Protein AF-A0A2S6R3W1-F1 (afdb_monomer_lite)

Foldseek 3Di:
DVLVVVVVVLVVVLVVLLVVLVVLQVQLVVQLVQLVVQLCVLDDPVQPPDPVSVVSNVVSNVRSVVSSVVSNVRSNVVSVVSVVVSVVSVVVVVVVSVVVVVVVVVVVVVVVVVVVVD

pLDDT: mean 73.06, std 10.31, range [45.97, 89.88]

Secondary structure (DSSP, 8-state):
-HHHHHHHHHHHHHHHHHHHHHHHHHHHHHHHHHHHHHHHHT--TTGGG-HHHHHHHHHHHHHHHHHHHHHHHHHHHHHHHHHHHHHHHHHHHHHHHHHHHHHHHHHHHHHHHHHS--

Radius of gyration: 27.88 Å; chains: 1; bounding box: 69×15×79 Å

Structure (mmCIF, N/CA/C/O backbone):
data_AF-A0A2S6R3W1-F1
#
_entry.id   AF-A0A2S6R3W1-F1
#
loop_
_atom_site.group_PDB
_atom_site.id
_atom_site.type_symbol
_atom_site.label_atom_id
_atom_site.label_alt_id
_atom_site.label_comp_id
_atom_site.label_asym_id
_atom_site.label_entity_id
_atom_site.label_seq_id
_atom_site.pdbx_PDB_ins_code
_atom_site.Cartn_x
_atom_site.Cartn_y
_atom_site.Cartn_z
_atom_site.occupancy
_atom_site.B_iso_or_equiv
_atom_site.auth_seq_id
_atom_site.auth_comp_id
_atom_site.auth_asym_id
_atom_site.auth_atom_id
_atom_site.pdbx_PDB_model_num
ATOM 1 N N . MET A 1 1 ? -31.542 -7.250 22.031 1.00 52.56 1 MET A N 1
ATOM 2 C CA . MET A 1 1 ? -31.672 -7.463 20.573 1.00 52.56 1 MET A CA 1
ATOM 3 C C . MET A 1 1 ? -31.305 -6.228 19.740 1.00 52.56 1 MET A C 1
ATOM 5 O O . MET A 1 1 ? -30.433 -6.358 18.898 1.00 52.56 1 MET A O 1
ATOM 9 N N . LEU A 1 2 ? -31.830 -5.020 20.001 1.00 57.81 2 LEU A N 1
ATOM 10 C CA . LEU A 1 2 ? -31.457 -3.805 19.234 1.00 57.81 2 LEU A CA 1
ATOM 11 C C . LEU A 1 2 ? -29.960 -3.419 19.285 1.00 57.81 2 LEU A C 1
ATOM 13 O O . LEU A 1 2 ? -29.401 -3.008 18.273 1.00 57.81 2 LEU A O 1
ATOM 17 N N . ALA A 1 3 ? -29.297 -3.590 20.434 1.00 58.22 3 ALA A N 1
ATOM 18 C CA . ALA A 1 3 ? -27.867 -3.284 20.580 1.00 58.22 3 ALA A CA 1
ATOM 19 C C . ALA A 1 3 ? -26.964 -4.200 19.726 1.00 58.22 3 ALA A C 1
ATOM 21 O O . ALA A 1 3 ? -25.987 -3.735 19.147 1.00 58.22 3 ALA A O 1
ATOM 22 N N . GLU A 1 4 ? -27.334 -5.476 19.587 1.00 63.75 4 GLU A N 1
ATOM 23 C CA . GLU A 1 4 ? -26.651 -6.449 18.721 1.00 63.75 4 GLU A CA 1
ATOM 24 C C . GLU A 1 4 ? -26.830 -6.100 17.231 1.00 63.75 4 GLU A C 1
ATOM 26 O O . GLU A 1 4 ? -25.875 -6.139 16.457 1.00 63.75 4 GLU A O 1
ATOM 31 N N . ALA A 1 5 ? -28.023 -5.646 16.829 1.00 59.25 5 ALA A N 1
ATOM 32 C CA . ALA A 1 5 ? -28.279 -5.197 15.458 1.00 59.25 5 ALA A CA 1
ATOM 33 C C . ALA A 1 5 ? -27.489 -3.924 15.092 1.00 59.25 5 ALA A C 1
ATOM 35 O O . ALA A 1 5 ? -26.972 -3.809 13.978 1.00 59.25 5 ALA A O 1
ATOM 36 N N . LEU A 1 6 ? -27.347 -2.983 16.035 1.00 60.41 6 LEU A N 1
ATOM 37 C CA . LEU A 1 6 ? -26.542 -1.774 15.845 1.00 60.41 6 LEU A CA 1
ATOM 38 C C . LEU A 1 6 ? -25.047 -2.110 15.738 1.00 60.41 6 LEU A C 1
ATOM 40 O O . LEU A 1 6 ? -24.365 -1.604 14.848 1.00 60.41 6 LEU A O 1
ATOM 44 N N . LYS A 1 7 ? -24.563 -3.021 16.593 1.00 59.91 7 LYS A N 1
ATOM 45 C CA . LYS A 1 7 ? -23.193 -3.547 16.569 1.00 59.91 7 LYS A CA 1
ATOM 46 C C . LYS A 1 7 ? -22.881 -4.208 15.229 1.00 59.91 7 LYS A C 1
ATOM 48 O O . LYS A 1 7 ? -21.852 -3.896 14.644 1.00 59.91 7 LYS A O 1
ATOM 53 N N . SER A 1 8 ? -23.788 -5.037 14.710 1.00 53.34 8 SER A N 1
ATOM 54 C CA . SER A 1 8 ? -23.655 -5.683 13.397 1.00 53.34 8 SER A CA 1
ATOM 55 C C . SER A 1 8 ? -23.601 -4.667 12.248 1.00 53.34 8 SER A C 1
ATOM 57 O O . SER A 1 8 ? -22.703 -4.732 11.407 1.00 53.34 8 SER A O 1
ATOM 59 N N . LYS A 1 9 ? -24.479 -3.652 12.247 1.00 60.12 9 LYS A N 1
ATOM 60 C CA . LYS A 1 9 ? -24.447 -2.586 11.227 1.00 60.12 9 LYS A CA 1
ATOM 61 C C . LYS A 1 9 ? -23.175 -1.734 11.282 1.00 60.12 9 LYS A C 1
ATOM 63 O O . LYS A 1 9 ? -22.642 -1.380 10.230 1.00 60.12 9 LYS A O 1
ATOM 68 N N . LEU A 1 10 ? -22.675 -1.425 12.478 1.00 62.47 10 LEU A N 1
ATOM 69 C CA . LEU A 1 10 ? -21.423 -0.684 12.663 1.00 62.47 10 LEU A CA 1
ATOM 70 C C . LEU A 1 10 ? -20.207 -1.519 12.250 1.00 62.47 10 LEU A C 1
ATOM 72 O O . LEU A 1 10 ? -19.386 -1.039 11.471 1.00 62.47 10 LEU A O 1
ATOM 76 N N . PHE A 1 11 ? -20.130 -2.781 12.683 1.00 60.22 11 PHE A N 1
ATOM 77 C CA . PHE A 1 11 ? -19.060 -3.702 12.287 1.00 60.22 11 PHE A CA 1
ATOM 78 C C . PHE A 1 11 ? -19.037 -3.948 10.779 1.00 60.22 11 PHE A C 1
ATOM 80 O O . PHE A 1 11 ? -17.960 -4.023 10.195 1.00 60.22 11 PHE A O 1
ATOM 87 N N . SER A 1 12 ? -20.206 -4.029 10.138 1.00 60.34 12 SER A N 1
ATOM 88 C CA . SER A 1 12 ? -20.320 -4.224 8.692 1.00 60.34 12 SER A CA 1
ATOM 89 C C . SER A 1 12 ? -19.760 -3.034 7.904 1.00 60.34 12 SER A C 1
ATOM 91 O O . SER A 1 12 ? -18.959 -3.235 6.992 1.00 60.34 12 SER A O 1
ATOM 93 N N . ARG A 1 13 ? -20.079 -1.787 8.289 1.00 62.16 13 ARG A N 1
ATOM 94 C CA . ARG A 1 13 ? -19.508 -0.597 7.626 1.00 62.16 13 ARG A CA 1
ATOM 95 C C . ARG A 1 13 ? -18.015 -0.425 7.889 1.00 62.16 13 ARG A C 1
ATOM 97 O O . ARG A 1 13 ? -17.277 -0.027 6.993 1.00 62.16 13 ARG A O 1
ATOM 104 N N . ILE A 1 14 ? -17.573 -0.751 9.097 1.00 65.62 14 ILE A N 1
ATOM 105 C CA . ILE A 1 14 ? -16.163 -0.708 9.488 1.00 65.62 14 ILE A CA 1
ATOM 106 C C . ILE A 1 14 ? -15.363 -1.754 8.692 1.00 65.62 14 ILE A C 1
ATOM 108 O O . ILE A 1 14 ? -14.314 -1.430 8.139 1.00 65.62 14 ILE A O 1
ATOM 112 N N . ALA A 1 15 ? -15.886 -2.971 8.514 1.00 65.06 15 ALA A N 1
ATOM 113 C CA . ALA A 1 15 ? -15.220 -4.033 7.757 1.00 65.06 15 ALA A CA 1
ATOM 114 C C . ALA A 1 15 ? -14.934 -3.663 6.290 1.00 65.06 15 ALA A C 1
ATOM 116 O O . ALA A 1 15 ? -13.880 -4.029 5.772 1.00 65.06 15 ALA A O 1
ATOM 117 N N . VAL A 1 16 ? -15.814 -2.889 5.643 1.00 65.00 16 VAL A N 1
ATOM 118 C CA . VAL A 1 16 ? -15.608 -2.419 4.262 1.00 65.00 16 VAL A CA 1
ATOM 119 C C . VAL A 1 16 ? -14.341 -1.565 4.151 1.00 65.00 16 VAL A C 1
ATOM 121 O O . VAL A 1 16 ? -13.550 -1.763 3.234 1.00 65.00 16 VAL A O 1
ATOM 124 N N . VAL A 1 17 ? -14.078 -0.680 5.117 1.00 67.56 17 VAL A N 1
ATOM 125 C CA . VAL A 1 17 ? -12.877 0.179 5.121 1.00 67.56 17 VAL A CA 1
ATOM 126 C C . VAL A 1 17 ? -11.594 -0.648 5.250 1.00 67.56 17 VAL A C 1
ATOM 128 O O . VAL A 1 17 ? -10.607 -0.367 4.571 1.00 67.56 17 VAL A O 1
ATOM 131 N N . ARG A 1 18 ? -11.612 -1.714 6.062 1.00 70.19 18 ARG A N 1
ATOM 132 C CA . ARG A 1 18 ? -10.489 -2.662 6.151 1.00 70.19 18 ARG A CA 1
ATOM 133 C C . ARG A 1 18 ? -10.251 -3.378 4.820 1.00 70.19 18 ARG A C 1
ATOM 135 O O . ARG A 1 18 ? -9.101 -3.568 4.433 1.00 70.19 18 ARG A O 1
ATOM 142 N N . GLN A 1 19 ? -11.325 -3.740 4.120 1.00 69.19 19 GLN A N 1
ATOM 143 C CA . GLN A 1 19 ? -11.244 -4.366 2.801 1.00 69.19 19 GLN A CA 1
ATOM 144 C C . GLN A 1 19 ? -10.572 -3.433 1.784 1.00 69.19 19 GLN A C 1
ATOM 146 O O . GLN A 1 19 ? -9.692 -3.868 1.047 1.00 69.19 19 GLN A O 1
ATOM 151 N N . PHE A 1 20 ? -10.922 -2.142 1.795 1.00 75.38 20 PHE A N 1
ATOM 152 C CA . PHE A 1 20 ? -10.267 -1.134 0.959 1.00 75.38 20 PHE A CA 1
ATOM 153 C C . PHE A 1 20 ? -8.789 -0.944 1.325 1.00 75.38 20 PHE A C 1
ATOM 155 O O . PHE A 1 20 ? -7.955 -0.883 0.429 1.00 75.38 20 PHE A O 1
ATOM 162 N N . ALA A 1 21 ? -8.434 -0.915 2.614 1.00 75.38 21 ALA A N 1
ATOM 163 C CA . ALA A 1 21 ? -7.035 -0.784 3.039 1.00 75.38 21 ALA A CA 1
ATOM 164 C C . ALA A 1 21 ? -6.178 -1.963 2.548 1.00 75.38 21 ALA A C 1
ATOM 166 O O . ALA A 1 21 ? -5.082 -1.762 2.028 1.00 75.38 21 ALA A O 1
ATOM 167 N N . ALA A 1 22 ? -6.703 -3.187 2.652 1.00 74.00 22 ALA A N 1
ATOM 168 C CA . ALA A 1 22 ? -6.046 -4.376 2.119 1.00 74.00 22 ALA A CA 1
ATOM 169 C C . ALA A 1 22 ? -5.943 -4.336 0.584 1.00 74.00 22 ALA A C 1
ATOM 171 O O . ALA A 1 22 ? -4.891 -4.648 0.030 1.00 74.00 22 ALA A O 1
ATOM 172 N N . ALA A 1 23 ? -7.001 -3.896 -0.105 1.00 76.50 23 ALA A N 1
ATOM 173 C CA . ALA A 1 23 ? -7.002 -3.754 -1.560 1.00 76.50 23 ALA A CA 1
ATOM 174 C C . ALA A 1 23 ? -5.956 -2.740 -2.053 1.00 76.50 23 ALA A C 1
ATOM 176 O O . ALA A 1 23 ? -5.326 -2.981 -3.074 1.00 76.50 23 ALA A O 1
ATOM 177 N N . LEU A 1 24 ? -5.717 -1.651 -1.316 1.00 78.75 24 LEU A N 1
ATOM 178 C CA . LEU A 1 24 ? -4.684 -0.651 -1.623 1.00 78.75 24 LEU A CA 1
ATOM 179 C C . LEU A 1 24 ? -3.259 -1.221 -1.564 1.00 78.75 24 LEU A C 1
ATOM 181 O O . LEU A 1 24 ? -2.435 -0.900 -2.418 1.00 78.75 24 LEU A O 1
ATOM 185 N N . VAL A 1 25 ? -2.975 -2.098 -0.596 1.00 78.81 25 VAL A N 1
ATOM 186 C CA . VAL A 1 25 ? -1.678 -2.791 -0.509 1.00 78.81 25 VAL A CA 1
ATOM 187 C C . VAL A 1 25 ? -1.501 -3.752 -1.686 1.00 78.81 25 VAL A C 1
ATOM 189 O O . VAL A 1 25 ? -0.443 -3.779 -2.312 1.00 78.81 25 VAL A O 1
ATOM 192 N N . VAL A 1 26 ? -2.556 -4.493 -2.036 1.00 81.75 26 VAL A N 1
ATOM 193 C CA . VAL A 1 26 ? -2.561 -5.363 -3.222 1.00 81.75 26 VAL A CA 1
ATOM 194 C C . VAL A 1 26 ? -2.384 -4.543 -4.504 1.00 81.75 26 VAL A C 1
ATOM 196 O O . VAL A 1 26 ? -1.641 -4.954 -5.389 1.00 81.75 26 VAL A O 1
ATOM 199 N N . LEU A 1 27 ? -2.980 -3.351 -4.589 1.00 83.38 27 LEU A N 1
ATOM 200 C CA . LEU A 1 27 ? -2.803 -2.433 -5.717 1.00 83.38 27 LEU A CA 1
ATOM 201 C C . LEU A 1 27 ? -1.341 -1.976 -5.864 1.00 83.38 27 LEU A C 1
ATOM 203 O O . LEU A 1 27 ? -0.842 -1.872 -6.981 1.00 83.38 27 LEU A O 1
ATOM 207 N N . GLY A 1 28 ? -0.640 -1.753 -4.746 1.00 83.69 28 GLY A N 1
ATOM 208 C CA . GLY A 1 28 ? 0.797 -1.460 -4.737 1.00 83.69 28 GLY A CA 1
ATOM 209 C C . GLY A 1 28 ? 1.635 -2.603 -5.320 1.00 83.69 28 GLY A C 1
ATOM 210 O O . GLY A 1 28 ? 2.521 -2.356 -6.133 1.00 83.69 28 GLY A O 1
ATOM 211 N N . LEU A 1 29 ? 1.304 -3.858 -4.989 1.00 86.25 29 LEU A N 1
ATOM 212 C CA . LEU A 1 29 ? 1.927 -5.042 -5.601 1.00 86.25 29 LEU A CA 1
ATOM 213 C C . LEU A 1 29 ? 1.611 -5.171 -7.097 1.00 86.25 29 LEU A C 1
ATOM 215 O O . LEU A 1 29 ? 2.467 -5.577 -7.873 1.00 86.25 29 LEU A O 1
ATOM 219 N N . VAL A 1 30 ? 0.409 -4.802 -7.539 1.00 87.19 30 VAL A N 1
ATOM 220 C CA . VAL A 1 30 ? 0.097 -4.753 -8.979 1.00 87.19 30 VAL A CA 1
ATOM 221 C C . VAL A 1 30 ? 0.948 -3.685 -9.679 1.00 87.19 30 VAL A C 1
ATOM 223 O O . VAL A 1 30 ? 1.443 -3.910 -10.782 1.00 87.19 30 VAL A O 1
ATOM 226 N N . GLY A 1 31 ? 1.188 -2.549 -9.021 1.00 84.38 31 GLY A N 1
ATOM 227 C CA . GLY A 1 31 ? 2.055 -1.483 -9.521 1.00 84.38 31 GLY A CA 1
ATOM 228 C C . GLY A 1 31 ? 3.515 -1.905 -9.726 1.00 84.38 31 GLY A C 1
ATOM 229 O O . GLY A 1 31 ? 4.127 -1.498 -10.716 1.00 84.38 31 GLY A O 1
ATOM 230 N N . THR A 1 32 ? 4.063 -2.778 -8.869 1.00 88.62 32 THR A N 1
ATOM 231 C CA . THR A 1 32 ? 5.418 -3.325 -9.079 1.00 88.62 32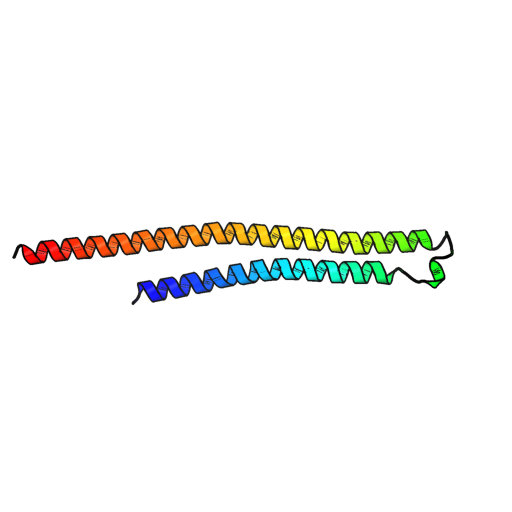 THR A CA 1
ATOM 232 C C . THR A 1 32 ? 5.482 -4.224 -10.303 1.00 88.62 32 THR A C 1
ATOM 234 O O . THR A 1 32 ? 6.421 -4.106 -11.088 1.00 88.62 32 THR A O 1
ATOM 237 N N . VAL A 1 33 ? 4.470 -5.070 -10.514 1.00 89.88 33 VAL A N 1
ATOM 238 C CA . VAL A 1 33 ? 4.383 -5.933 -11.700 1.00 89.88 33 VAL A CA 1
ATOM 239 C C . VAL A 1 33 ? 4.315 -5.086 -12.971 1.00 89.88 33 VAL A C 1
ATOM 241 O O . VAL A 1 33 ? 5.067 -5.339 -13.908 1.00 89.88 33 VAL A O 1
ATOM 244 N N . ILE A 1 34 ? 3.488 -4.036 -12.991 1.00 87.06 34 ILE A N 1
ATOM 245 C CA . ILE A 1 34 ? 3.384 -3.123 -14.142 1.00 87.06 34 ILE A CA 1
ATOM 246 C C . ILE A 1 34 ? 4.716 -2.405 -14.402 1.00 87.06 34 ILE A C 1
ATOM 248 O O . ILE A 1 34 ? 5.172 -2.353 -15.543 1.00 87.06 34 ILE A O 1
ATOM 252 N N . GLY A 1 35 ? 5.369 -1.881 -13.362 1.00 86.50 35 GLY A N 1
ATOM 253 C CA . GLY A 1 35 ? 6.661 -1.209 -13.510 1.00 86.50 35 GLY A CA 1
ATOM 254 C C . GLY A 1 35 ? 7.768 -2.145 -14.005 1.00 86.50 35 GLY A C 1
ATOM 255 O O . GLY A 1 35 ? 8.563 -1.753 -14.858 1.00 86.50 35 GLY A O 1
ATOM 256 N N . PHE A 1 36 ? 7.777 -3.406 -13.562 1.00 87.38 36 PHE A N 1
ATOM 257 C CA . PHE A 1 36 ? 8.690 -4.420 -14.093 1.00 87.38 36 PHE A CA 1
ATOM 258 C C . PHE A 1 36 ? 8.402 -4.775 -15.552 1.00 87.38 36 PHE A C 1
ATOM 260 O O . PHE A 1 36 ? 9.347 -4.905 -16.325 1.00 87.38 36 PHE A O 1
ATOM 267 N N . ILE A 1 37 ? 7.131 -4.877 -15.956 1.00 87.31 37 ILE A N 1
ATOM 268 C CA . ILE A 1 37 ? 6.762 -5.100 -17.363 1.00 87.31 37 ILE A CA 1
ATOM 269 C C . ILE A 1 37 ? 7.313 -3.968 -18.238 1.00 87.31 37 ILE A C 1
ATOM 271 O O . ILE A 1 37 ? 7.924 -4.238 -19.270 1.00 87.31 37 ILE A O 1
ATOM 275 N N . ILE A 1 38 ? 7.162 -2.711 -17.813 1.00 85.00 38 ILE A N 1
ATOM 276 C CA . ILE A 1 38 ? 7.689 -1.547 -18.543 1.00 85.00 38 ILE A CA 1
ATOM 277 C C . ILE A 1 38 ? 9.224 -1.576 -18.583 1.00 85.00 38 ILE A C 1
ATOM 279 O O . ILE A 1 38 ? 9.808 -1.373 -19.644 1.00 85.00 38 ILE A O 1
ATOM 283 N N . ALA A 1 39 ? 9.877 -1.877 -17.455 1.00 84.94 39 ALA A N 1
ATOM 284 C CA . ALA A 1 39 ? 11.336 -1.942 -17.372 1.00 84.94 39 ALA A CA 1
ATOM 285 C C . ALA A 1 39 ? 11.928 -3.020 -18.296 1.00 84.94 39 ALA A C 1
ATOM 287 O O . ALA A 1 39 ? 12.951 -2.785 -18.933 1.00 84.94 39 ALA A O 1
ATOM 288 N N . LEU A 1 40 ? 11.276 -4.183 -18.384 1.00 82.75 40 LEU A N 1
ATOM 289 C CA . LEU A 1 40 ? 11.703 -5.301 -19.228 1.00 82.75 40 LEU A CA 1
ATOM 290 C C . LEU A 1 40 ? 11.317 -5.121 -20.701 1.00 82.75 40 LEU A C 1
ATOM 292 O O . LEU A 1 40 ? 11.991 -5.665 -21.567 1.00 82.75 40 LEU A O 1
ATOM 296 N N . SER A 1 41 ? 10.287 -4.325 -21.006 1.00 81.19 41 SER A N 1
ATOM 297 C CA . SER A 1 41 ? 9.875 -4.051 -22.393 1.00 81.19 41 SER A CA 1
ATOM 298 C C . SER A 1 41 ? 10.935 -3.291 -23.198 1.00 81.19 41 SER A C 1
ATOM 300 O O . SER A 1 41 ? 10.926 -3.353 -24.422 1.00 81.19 41 SER A O 1
ATOM 302 N N . GLY A 1 42 ? 11.844 -2.574 -22.529 1.00 70.69 42 GLY A N 1
ATOM 303 C CA . GLY A 1 42 ? 12.953 -1.862 -23.171 1.00 70.69 42 GLY A CA 1
ATOM 304 C C . GLY A 1 42 ? 14.244 -2.666 -23.319 1.00 70.69 42 GLY A C 1
ATOM 305 O O . GLY A 1 42 ? 15.231 -2.104 -23.784 1.00 70.69 42 GLY A O 1
ATOM 306 N N . VAL A 1 43 ? 14.275 -3.931 -22.882 1.00 70.19 43 VAL A N 1
ATOM 307 C CA . VAL A 1 43 ? 15.479 -4.775 -22.899 1.00 70.19 43 VAL A CA 1
ATOM 308 C C . VAL A 1 43 ? 15.387 -5.771 -24.052 1.00 70.19 43 VAL A C 1
ATOM 310 O O . VAL A 1 43 ? 14.782 -6.834 -23.933 1.00 70.19 43 VAL A O 1
ATOM 313 N N . THR A 1 44 ? 16.014 -5.432 -25.173 1.00 68.50 44 THR A N 1
ATOM 314 C CA . THR A 1 44 ? 16.250 -6.322 -26.316 1.00 68.50 44 THR A CA 1
ATOM 315 C C . THR A 1 44 ? 17.657 -6.914 -26.209 1.00 68.50 44 THR A C 1
ATOM 317 O O . THR A 1 44 ? 18.644 -6.196 -26.048 1.00 68.50 44 THR A O 1
ATOM 320 N N . ALA A 1 45 ? 17.767 -8.246 -26.245 1.00 64.44 45 ALA A N 1
ATOM 321 C CA . ALA A 1 45 ? 19.042 -8.947 -26.066 1.00 64.44 45 ALA A CA 1
ATOM 322 C C . ALA A 1 45 ? 20.026 -8.693 -27.224 1.00 64.44 45 ALA A C 1
ATOM 324 O O . ALA A 1 45 ? 21.236 -8.742 -27.007 1.00 64.44 45 ALA A O 1
ATOM 325 N N . GLU A 1 46 ? 19.522 -8.383 -28.424 1.00 64.81 46 GLU A N 1
ATOM 326 C CA . GLU A 1 46 ? 20.350 -8.028 -29.583 1.00 64.81 46 GLU A CA 1
ATOM 327 C C . GLU A 1 46 ? 21.027 -6.651 -29.449 1.00 64.81 46 GLU A C 1
ATOM 329 O O . GLU A 1 46 ? 22.133 -6.465 -29.951 1.00 64.81 46 GLU A O 1
ATOM 334 N N . ASP A 1 47 ? 20.426 -5.716 -28.706 1.00 61.53 47 ASP A N 1
ATOM 335 C CA . ASP A 1 47 ? 20.922 -4.3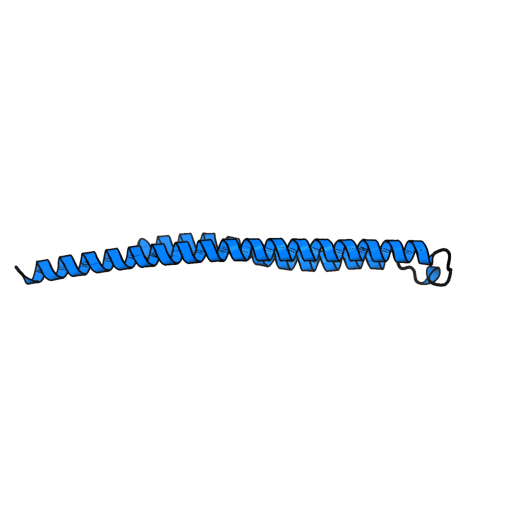42 -28.539 1.00 61.53 47 ASP A CA 1
ATOM 336 C C . ASP A 1 47 ? 21.838 -4.168 -27.313 1.00 61.53 47 ASP A C 1
ATOM 338 O O . ASP A 1 47 ? 22.403 -3.096 -27.094 1.00 61.53 47 ASP A O 1
ATOM 342 N N . ALA A 1 48 ? 22.006 -5.208 -26.492 1.00 60.34 48 ALA A N 1
ATOM 343 C CA . ALA A 1 48 ? 22.826 -5.160 -25.278 1.00 60.34 48 ALA A CA 1
ATOM 344 C C . ALA A 1 48 ? 24.344 -5.117 -25.559 1.00 60.34 48 ALA A C 1
ATOM 346 O O . ALA A 1 48 ? 25.132 -4.841 -24.653 1.00 60.34 48 ALA A O 1
ATOM 347 N N . GLY A 1 49 ? 24.759 -5.406 -26.798 1.00 64.50 49 GLY A N 1
ATOM 348 C CA . GLY A 1 49 ? 26.163 -5.431 -27.219 1.00 64.50 49 GLY A CA 1
ATOM 349 C C . GLY A 1 49 ? 26.720 -4.093 -27.718 1.00 64.50 49 GLY A C 1
ATOM 350 O O . GLY A 1 49 ? 27.938 -3.955 -27.817 1.00 64.50 49 GLY A O 1
ATOM 351 N N . ASP A 1 50 ? 25.865 -3.109 -28.017 1.00 65.69 50 ASP A N 1
ATOM 352 C CA . ASP A 1 50 ? 26.271 -1.825 -28.596 1.00 65.69 50 ASP A CA 1
ATOM 353 C C . ASP A 1 50 ? 26.118 -0.682 -27.573 1.00 65.69 50 ASP A C 1
ATOM 355 O O . ASP A 1 50 ? 25.069 -0.455 -26.972 1.00 65.69 50 ASP A O 1
ATOM 359 N N . VAL A 1 51 ? 27.199 0.067 -27.341 1.00 67.19 51 VAL A N 1
ATOM 360 C CA . VAL A 1 51 ? 27.253 1.153 -26.344 1.00 67.19 51 VAL A CA 1
ATOM 361 C C . VAL A 1 51 ? 26.253 2.275 -26.673 1.00 67.19 51 VAL A C 1
ATOM 363 O O . VAL A 1 51 ? 25.818 3.006 -25.777 1.00 67.19 51 VAL A O 1
ATOM 366 N N . SER A 1 52 ? 25.857 2.407 -27.943 1.00 70.75 52 SER A N 1
ATOM 367 C CA . SER A 1 52 ? 24.880 3.399 -28.400 1.00 70.75 52 SER A CA 1
ATOM 368 C C . SER A 1 52 ? 23.439 3.081 -27.971 1.00 70.75 52 SER A C 1
ATOM 370 O O . SER A 1 52 ? 22.680 4.001 -27.649 1.00 70.75 52 SER A O 1
ATOM 372 N N . THR A 1 53 ? 23.082 1.801 -27.860 1.00 69.12 53 THR A N 1
ATOM 373 C CA . THR A 1 53 ? 21.747 1.306 -27.476 1.00 69.12 53 THR A CA 1
ATOM 374 C C . THR A 1 53 ? 21.612 1.010 -25.979 1.00 69.12 53 THR A C 1
ATOM 376 O O . THR A 1 53 ? 20.503 1.013 -25.440 1.00 69.12 53 THR A O 1
ATOM 379 N N . VAL A 1 54 ? 22.724 0.887 -25.247 1.00 74.56 54 VAL A N 1
ATOM 380 C CA . VAL A 1 54 ? 22.713 0.729 -23.778 1.00 74.56 54 VAL A CA 1
ATOM 381 C C . VAL A 1 54 ? 22.085 1.936 -23.061 1.00 74.56 54 VAL A C 1
ATOM 383 O O . VAL A 1 54 ? 21.349 1.768 -22.088 1.00 74.56 54 VAL A O 1
ATOM 386 N N . ARG A 1 55 ? 22.323 3.171 -23.528 1.00 74.19 55 ARG A N 1
ATOM 387 C CA . ARG A 1 55 ? 21.7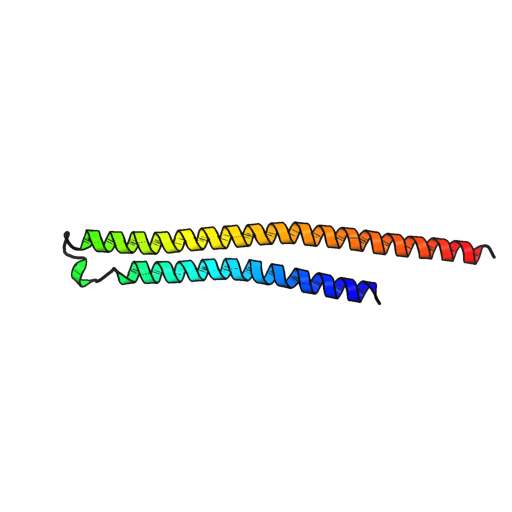33 4.383 -22.916 1.00 74.19 55 ARG A CA 1
ATOM 388 C C . ARG A 1 55 ? 20.194 4.384 -22.918 1.00 74.19 55 ARG A C 1
ATOM 390 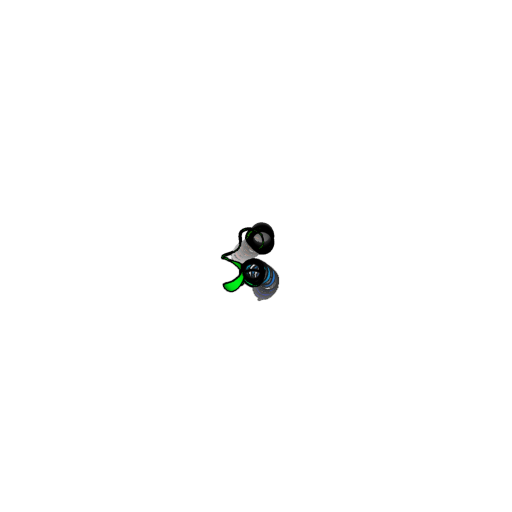O O . ARG A 1 55 ? 19.620 4.580 -21.842 1.00 74.19 55 ARG A O 1
ATOM 397 N N . PRO A 1 56 ? 19.507 4.188 -24.059 1.00 77.81 56 PRO A N 1
ATOM 398 C CA . PRO A 1 56 ? 18.044 4.122 -24.080 1.00 77.81 56 PRO A CA 1
ATOM 399 C C . PRO A 1 56 ? 17.482 2.907 -23.322 1.00 77.81 56 PRO A C 1
ATOM 401 O O . PRO A 1 56 ? 16.434 3.025 -22.680 1.00 77.81 56 PRO A O 1
ATOM 404 N N . MET A 1 57 ? 18.204 1.782 -23.292 1.00 78.44 57 MET A N 1
ATOM 405 C CA . MET A 1 57 ? 17.831 0.604 -22.499 1.00 78.44 57 MET A CA 1
ATOM 406 C C . MET A 1 57 ? 17.817 0.913 -20.991 1.00 78.44 57 MET A C 1
ATOM 408 O O . MET A 1 57 ? 16.821 0.675 -20.306 1.00 78.44 57 MET A O 1
ATOM 412 N N . ILE A 1 58 ? 18.883 1.540 -20.475 1.00 81.94 58 ILE A N 1
ATOM 413 C CA . ILE A 1 58 ? 18.963 1.966 -19.068 1.00 81.94 58 ILE A CA 1
ATOM 414 C C . ILE A 1 58 ? 17.876 2.998 -18.745 1.00 81.94 58 ILE A C 1
ATOM 416 O O . ILE A 1 58 ? 17.264 2.930 -17.681 1.00 81.94 58 ILE A O 1
ATOM 420 N N . SER A 1 59 ? 17.599 3.939 -19.651 1.00 82.06 59 SER A N 1
ATOM 421 C CA . SER A 1 59 ? 16.541 4.936 -19.449 1.00 82.06 59 SER A CA 1
ATOM 422 C C . SER A 1 59 ? 15.163 4.287 -19.271 1.00 82.06 59 SER A C 1
ATOM 424 O O . SER A 1 59 ? 14.428 4.652 -18.351 1.00 82.06 59 SER A O 1
ATOM 426 N N . THR A 1 60 ? 14.844 3.277 -20.084 1.00 81.81 60 THR A N 1
ATOM 427 C CA . THR A 1 60 ? 13.574 2.539 -19.991 1.00 81.81 60 THR A CA 1
ATOM 428 C C . THR A 1 60 ? 13.492 1.714 -18.707 1.00 81.81 60 THR A C 1
ATOM 430 O O . THR A 1 60 ? 12.458 1.701 -18.037 1.00 81.81 60 THR A O 1
ATOM 433 N N . LEU A 1 61 ? 14.607 1.106 -18.295 1.00 86.69 61 LEU A N 1
ATOM 434 C CA . LEU A 1 61 ? 14.702 0.358 -17.044 1.00 86.69 61 LEU A CA 1
ATOM 435 C C . LEU A 1 61 ? 14.495 1.264 -15.821 1.00 86.69 61 LEU A C 1
ATOM 437 O O . LEU A 1 61 ? 13.706 0.935 -14.933 1.00 86.69 61 LEU A O 1
ATOM 441 N N . ILE A 1 62 ? 15.148 2.430 -15.791 1.00 87.12 62 ILE A N 1
ATOM 442 C CA . ILE A 1 62 ? 14.974 3.430 -14.726 1.00 87.12 62 ILE A CA 1
ATOM 443 C C . ILE A 1 62 ? 13.531 3.946 -14.711 1.00 87.12 62 ILE A C 1
ATOM 445 O O . ILE A 1 62 ? 12.948 4.097 -13.637 1.00 87.12 62 ILE A O 1
ATOM 449 N N . SER A 1 63 ? 12.931 4.172 -15.883 1.00 86.75 63 SER A N 1
ATOM 450 C CA . SER A 1 63 ? 11.534 4.596 -15.994 1.00 86.75 63 SER A CA 1
ATOM 451 C C . SER A 1 63 ? 10.581 3.559 -15.389 1.00 86.75 63 SER A C 1
ATOM 453 O O . SER A 1 63 ? 9.835 3.889 -14.465 1.00 86.75 63 SER A O 1
ATOM 455 N N . GLY A 1 64 ? 10.664 2.290 -15.802 1.00 85.81 64 GLY A N 1
ATOM 456 C CA . GLY A 1 64 ? 9.814 1.224 -15.259 1.00 85.81 64 GLY A CA 1
ATOM 457 C C . GLY A 1 64 ? 10.018 0.996 -13.756 1.00 85.81 64 GLY A C 1
ATOM 458 O O . GLY A 1 64 ? 9.052 0.845 -13.003 1.00 85.81 64 GLY A O 1
ATOM 459 N N . MET A 1 65 ? 11.263 1.088 -13.282 1.00 88.69 65 MET A N 1
ATOM 460 C CA . MET A 1 65 ? 11.577 1.008 -11.854 1.00 88.69 65 MET A CA 1
ATOM 461 C C . MET A 1 65 ? 10.994 2.185 -11.062 1.00 88.69 65 MET A C 1
ATOM 463 O O . MET A 1 65 ? 10.444 1.985 -9.980 1.00 88.69 65 MET A O 1
ATOM 467 N N . SER A 1 66 ? 11.055 3.407 -11.598 1.00 89.25 66 SER A N 1
ATOM 468 C CA . SER A 1 66 ? 10.485 4.585 -10.936 1.00 89.25 66 SER A CA 1
ATOM 469 C C . SER A 1 66 ? 8.967 4.467 -10.763 1.00 89.25 66 SER A C 1
ATOM 471 O O . SER A 1 66 ? 8.446 4.788 -9.694 1.00 89.25 66 SER A O 1
ATOM 473 N N . VAL A 1 67 ? 8.269 3.910 -11.760 1.00 88.69 67 VAL A N 1
ATOM 474 C CA . VAL A 1 67 ? 6.828 3.628 -11.696 1.00 88.69 67 VAL A CA 1
ATOM 475 C C . VAL A 1 67 ? 6.525 2.565 -10.637 1.00 88.69 67 VAL A C 1
ATOM 477 O O . VAL A 1 67 ? 5.605 2.747 -9.836 1.00 88.69 67 VAL A O 1
ATOM 480 N N . ALA A 1 68 ? 7.320 1.492 -10.563 1.00 89.19 68 ALA A N 1
ATOM 481 C CA . ALA A 1 68 ? 7.173 0.466 -9.528 1.00 89.19 68 ALA A CA 1
ATOM 482 C C . ALA A 1 68 ? 7.341 1.049 -8.114 1.00 89.19 68 ALA A C 1
ATOM 484 O O . ALA A 1 68 ? 6.534 0.776 -7.223 1.00 89.19 68 ALA A O 1
ATOM 485 N N . LEU A 1 69 ? 8.353 1.892 -7.901 1.00 89.06 69 LEU A N 1
ATOM 486 C CA . LEU A 1 69 ? 8.622 2.493 -6.593 1.00 89.06 69 LEU A CA 1
ATOM 487 C C . LEU A 1 69 ? 7.548 3.511 -6.190 1.00 89.06 69 LEU A C 1
ATOM 489 O O . LEU A 1 69 ? 7.074 3.467 -5.055 1.00 89.06 69 LEU A O 1
ATOM 493 N N . TYR A 1 70 ? 7.110 4.381 -7.107 1.00 86.75 70 TYR A N 1
ATOM 494 C CA . TYR A 1 70 ? 6.048 5.355 -6.823 1.00 86.75 70 TYR A CA 1
ATOM 495 C C . TYR A 1 70 ? 4.725 4.671 -6.479 1.00 86.75 70 TYR A C 1
ATOM 497 O O . TYR A 1 70 ? 4.079 5.024 -5.493 1.00 86.75 70 TYR A O 1
ATOM 505 N N . THR A 1 71 ? 4.330 3.669 -7.263 1.00 85.62 71 THR A N 1
ATOM 506 C CA . THR A 1 71 ? 3.068 2.944 -7.049 1.00 85.62 71 THR A CA 1
ATOM 507 C C . THR A 1 71 ? 3.097 2.130 -5.750 1.00 85.62 71 THR A C 1
ATOM 509 O O . THR A 1 71 ? 2.098 2.102 -5.030 1.00 85.62 71 THR A O 1
ATOM 512 N N . THR A 1 72 ? 4.257 1.572 -5.380 1.00 87.56 72 THR A N 1
ATOM 513 C CA . THR A 1 72 ? 4.471 0.903 -4.083 1.00 87.56 72 THR A CA 1
ATOM 514 C C . THR A 1 72 ? 4.360 1.879 -2.917 1.00 87.56 72 THR A C 1
ATOM 516 O O . THR A 1 72 ? 3.654 1.604 -1.948 1.00 87.56 72 THR A O 1
ATOM 519 N N . LEU A 1 73 ? 5.028 3.035 -3.008 1.00 86.75 73 LEU A N 1
ATOM 520 C CA . LEU A 1 73 ? 5.020 4.050 -1.957 1.00 86.75 73 LEU A CA 1
ATOM 521 C C . LEU A 1 73 ? 3.605 4.592 -1.733 1.00 86.75 73 LEU A C 1
ATOM 523 O O . LEU A 1 73 ? 3.148 4.662 -0.595 1.00 86.75 73 LEU A O 1
ATOM 527 N N . VAL A 1 74 ? 2.897 4.933 -2.812 1.00 85.50 74 VAL A N 1
ATOM 528 C CA . VAL A 1 74 ? 1.520 5.439 -2.752 1.00 85.50 74 VAL A CA 1
ATOM 529 C C . VAL A 1 74 ? 0.573 4.367 -2.207 1.00 85.50 74 VAL A C 1
ATOM 531 O O . VAL A 1 74 ? -0.218 4.666 -1.315 1.00 85.50 74 VAL A O 1
ATOM 534 N N . GLY A 1 75 ? 0.681 3.113 -2.663 1.00 82.69 75 GLY A N 1
ATOM 535 C CA . GLY A 1 75 ? -0.130 2.000 -2.154 1.00 82.69 75 GLY A CA 1
ATOM 536 C C . GLY A 1 75 ? 0.087 1.736 -0.659 1.00 82.69 75 GLY A C 1
ATOM 537 O O . GLY A 1 75 ? -0.879 1.580 0.092 1.00 82.69 75 GLY A O 1
ATOM 538 N N . ALA A 1 76 ? 1.342 1.766 -0.201 1.00 81.69 76 ALA A N 1
ATOM 539 C CA . ALA A 1 76 ? 1.693 1.601 1.207 1.00 81.69 76 ALA A CA 1
ATOM 540 C C . ALA A 1 76 ? 1.256 2.798 2.068 1.00 81.69 76 ALA A C 1
ATOM 542 O O . ALA A 1 76 ? 0.683 2.597 3.138 1.00 81.69 76 ALA A O 1
ATOM 543 N N . LEU A 1 77 ? 1.471 4.035 1.604 1.00 85.50 77 LEU A N 1
ATOM 544 C CA . LEU A 1 77 ? 1.062 5.252 2.313 1.00 85.50 77 LEU A CA 1
ATOM 545 C C . LEU A 1 77 ? -0.454 5.324 2.473 1.00 85.50 77 LEU A C 1
ATOM 547 O O . LEU A 1 77 ? -0.935 5.531 3.586 1.00 85.50 77 LEU A O 1
ATOM 551 N N . LEU A 1 78 ? -1.214 5.119 1.394 1.00 78.56 78 LEU A N 1
ATOM 552 C CA . LEU A 1 78 ? -2.673 5.122 1.467 1.00 78.56 78 LEU A CA 1
ATOM 553 C C . LEU A 1 78 ? -3.190 3.947 2.311 1.00 78.56 78 LEU A C 1
ATOM 555 O O . LEU A 1 78 ? -4.102 4.137 3.115 1.00 78.56 78 LEU A O 1
ATOM 559 N N . GLY A 1 79 ? -2.604 2.752 2.178 1.00 80.19 79 GLY A N 1
ATOM 560 C CA . GLY A 1 79 ? -2.969 1.587 2.991 1.00 80.19 79 GLY A CA 1
ATOM 561 C C . GLY A 1 79 ? -2.731 1.821 4.487 1.00 80.19 79 GLY A C 1
ATOM 562 O O . GLY A 1 79 ? -3.606 1.537 5.314 1.00 80.19 79 GLY A O 1
ATOM 563 N N . LEU A 1 80 ? -1.587 2.410 4.847 1.00 78.38 80 LEU A N 1
ATOM 564 C CA . LEU A 1 80 ? -1.246 2.772 6.223 1.00 78.38 80 LEU A CA 1
ATOM 565 C C . LEU A 1 80 ? -2.166 3.875 6.757 1.00 78.38 80 LEU A C 1
ATOM 567 O O . LEU A 1 80 ? -2.719 3.737 7.849 1.00 78.38 80 LEU A O 1
ATOM 571 N N . TRP A 1 81 ? -2.381 4.936 5.977 1.00 77.50 81 TRP A N 1
ATOM 572 C CA . TRP A 1 81 ? -3.263 6.044 6.338 1.00 77.50 81 TRP A CA 1
ATOM 573 C C . TRP A 1 81 ? -4.686 5.560 6.626 1.00 77.50 81 TRP A C 1
ATOM 575 O O . TRP A 1 81 ? -5.282 5.912 7.649 1.00 77.50 81 TRP A O 1
ATOM 585 N N . LEU A 1 82 ? -5.221 4.697 5.760 1.00 74.00 82 LEU A N 1
ATOM 586 C CA . LEU A 1 82 ? -6.566 4.152 5.913 1.00 74.00 82 LEU A CA 1
ATOM 587 C C . LEU A 1 82 ? -6.654 3.190 7.106 1.00 74.00 82 LEU A C 1
ATOM 589 O O . LEU A 1 82 ? -7.648 3.196 7.831 1.00 74.00 82 LEU A O 1
ATOM 593 N N . THR A 1 83 ? -5.588 2.432 7.375 1.00 73.69 83 THR A N 1
ATOM 594 C CA . THR A 1 83 ? -5.480 1.576 8.566 1.00 73.69 83 THR A CA 1
ATOM 595 C C . THR A 1 83 ? -5.484 2.394 9.859 1.00 73.69 83 THR A C 1
ATOM 597 O O . THR A 1 83 ? -6.158 2.024 10.819 1.00 73.69 83 THR A O 1
ATOM 600 N N . ILE A 1 84 ? -4.777 3.526 9.904 1.00 73.19 84 ILE A N 1
ATOM 601 C CA . ILE A 1 84 ? -4.748 4.409 11.080 1.00 73.19 84 ILE A CA 1
ATOM 602 C C . ILE A 1 84 ? -6.128 5.033 11.323 1.00 73.19 84 ILE A C 1
ATOM 604 O O . ILE A 1 84 ? -6.644 4.955 12.439 1.00 73.19 84 ILE A O 1
ATOM 608 N N . ASN A 1 85 ? -6.761 5.579 10.279 1.00 73.19 85 ASN A N 1
ATOM 609 C CA . ASN A 1 85 ? -8.122 6.124 10.366 1.00 73.19 85 ASN A CA 1
ATOM 610 C C . ASN A 1 85 ? -9.127 5.061 10.831 1.00 73.19 85 ASN A C 1
ATOM 612 O O . ASN A 1 85 ? -9.977 5.323 11.683 1.00 73.19 85 ASN A O 1
ATOM 616 N N . TYR A 1 86 ? -8.981 3.833 10.332 1.00 68.56 86 TYR A N 1
ATOM 617 C CA . TYR A 1 86 ? -9.777 2.694 10.771 1.00 68.56 86 TYR A CA 1
ATOM 618 C C . TYR A 1 86 ? -9.576 2.388 12.255 1.00 68.56 86 TYR A C 1
ATOM 620 O O . TYR A 1 86 ? -10.559 2.175 12.966 1.00 68.56 86 TYR A O 1
ATOM 628 N N . ARG A 1 87 ? -8.325 2.369 12.741 1.00 66.69 87 ARG A N 1
ATOM 629 C CA . ARG A 1 87 ? -8.051 2.117 14.161 1.00 66.69 87 ARG A CA 1
ATOM 630 C C . ARG A 1 87 ? -8.774 3.146 15.015 1.00 66.69 87 ARG A C 1
ATOM 632 O O . ARG A 1 87 ? -9.533 2.731 15.876 1.00 66.69 87 ARG A O 1
ATOM 639 N N . ILE A 1 88 ? -8.640 4.438 14.712 1.00 71.88 88 ILE A N 1
ATOM 640 C CA . ILE A 1 88 ? -9.310 5.527 15.445 1.00 71.88 88 ILE A CA 1
ATOM 641 C C . ILE A 1 88 ? -10.834 5.327 15.486 1.00 71.88 88 ILE A C 1
ATOM 643 O O . ILE A 1 88 ? -11.443 5.405 16.555 1.00 71.88 88 ILE A O 1
ATOM 647 N N . LEU A 1 89 ? -11.452 5.004 14.345 1.00 67.69 89 LEU A N 1
ATOM 648 C CA . LEU A 1 89 ? -12.903 4.819 14.251 1.00 67.69 89 LEU A CA 1
ATOM 649 C C . LEU A 1 89 ? -13.394 3.556 14.982 1.00 67.69 89 LEU A C 1
ATOM 651 O O . LEU A 1 89 ? -14.453 3.562 15.619 1.00 67.69 89 LEU A O 1
ATOM 655 N N . SER A 1 90 ? -12.611 2.476 14.929 1.00 67.19 90 SER A N 1
ATOM 656 C CA . SER A 1 90 ? -12.897 1.225 15.632 1.00 67.19 90 SER A CA 1
ATOM 657 C C . SER A 1 90 ? -12.815 1.400 17.148 1.00 67.19 90 SER A C 1
ATOM 659 O O . SER A 1 90 ? -13.696 0.905 17.853 1.00 67.19 90 SER A O 1
ATOM 661 N N . THR A 1 91 ? -11.801 2.103 17.668 1.00 66.88 91 THR A N 1
ATOM 662 C CA . THR A 1 91 ? -11.695 2.359 19.113 1.00 66.88 91 THR A CA 1
ATOM 663 C C . THR A 1 91 ? -12.824 3.263 19.589 1.00 66.88 91 THR A C 1
ATOM 665 O O . THR A 1 91 ? -13.459 2.948 20.589 1.00 66.88 91 THR A O 1
ATOM 668 N N . GLY A 1 92 ? -13.145 4.330 18.845 1.00 65.75 92 GLY A N 1
ATOM 669 C CA . GLY A 1 92 ? -14.251 5.228 19.195 1.00 65.75 92 GLY A CA 1
ATOM 670 C C . GLY A 1 92 ? -15.597 4.502 19.289 1.00 65.75 92 GLY A C 1
ATOM 671 O O . GLY A 1 92 ? -16.354 4.703 20.238 1.00 65.75 92 GLY A O 1
ATOM 672 N N . THR A 1 93 ? -15.862 3.582 18.358 1.00 64.88 93 THR A N 1
ATOM 673 C CA . THR A 1 93 ? -17.087 2.766 18.360 1.00 64.88 93 THR A CA 1
ATOM 674 C C . THR A 1 93 ? -17.119 1.770 19.526 1.00 64.88 93 THR A C 1
ATOM 676 O O . THR A 1 93 ? -18.169 1.568 20.137 1.00 64.88 93 THR A O 1
ATOM 679 N N . ALA A 1 94 ? -15.978 1.161 19.868 1.00 66.00 94 ALA A N 1
ATOM 680 C CA . ALA A 1 94 ? -15.873 0.239 20.998 1.00 66.00 94 ALA A CA 1
ATOM 681 C C . ALA A 1 94 ? -16.120 0.944 22.343 1.00 66.00 94 ALA A C 1
ATOM 683 O O . ALA A 1 94 ? -16.852 0.419 23.185 1.00 66.00 94 ALA A O 1
ATOM 684 N N . THR A 1 95 ? -15.586 2.156 22.515 1.00 69.19 95 THR A N 1
ATOM 685 C CA . THR A 1 95 ? -15.799 2.970 23.719 1.00 69.19 95 THR A CA 1
ATOM 686 C C . THR A 1 95 ? -17.272 3.341 23.886 1.00 69.19 95 THR A C 1
ATOM 688 O O . THR A 1 95 ? -17.849 3.102 24.946 1.00 69.19 95 THR A O 1
ATOM 691 N N . LEU A 1 96 ? -17.925 3.812 22.819 1.00 67.75 96 LEU A N 1
ATOM 692 C CA . LEU A 1 96 ? -19.353 4.162 22.833 1.00 67.75 96 LEU A CA 1
ATOM 693 C C . LEU A 1 96 ? -20.246 2.956 23.160 1.00 67.75 96 LEU A C 1
ATOM 695 O O . LEU A 1 96 ? -21.199 3.066 23.932 1.00 67.75 96 LEU A O 1
ATOM 699 N N . TYR A 1 97 ? -19.910 1.782 22.619 1.00 67.06 97 TYR A N 1
ATOM 700 C CA . TYR A 1 97 ? -20.618 0.543 22.932 1.00 67.06 97 TYR A CA 1
ATOM 701 C C . TYR A 1 97 ? -20.461 0.147 24.407 1.00 67.06 97 TYR A C 1
ATOM 703 O O . TYR A 1 97 ? -21.442 -0.231 25.052 1.00 67.06 97 TYR A O 1
ATOM 711 N N . SER A 1 98 ? -19.251 0.272 24.961 1.00 66.88 98 SER A N 1
ATOM 712 C CA . SER A 1 98 ? -18.986 -0.048 26.368 1.00 66.88 98 SER A CA 1
ATOM 713 C C . SER A 1 98 ? -19.725 0.883 27.337 1.00 66.88 98 SER A C 1
ATOM 715 O O . SER A 1 98 ? -20.277 0.414 28.335 1.00 66.88 98 SER A O 1
ATOM 717 N N . GLU A 1 99 ? -19.846 2.174 27.011 1.00 75.00 99 GLU A N 1
ATOM 718 C CA . GLU A 1 99 ? -20.643 3.114 27.804 1.00 75.00 99 GLU A CA 1
ATOM 719 C C . GLU A 1 99 ? -22.136 2.794 27.739 1.00 75.00 99 GLU A C 1
ATOM 721 O O . GLU A 1 99 ? -22.811 2.796 28.769 1.00 75.00 99 GLU A O 1
ATOM 726 N N . MET A 1 100 ? -22.667 2.482 26.553 1.00 68.44 100 MET A N 1
ATOM 727 C CA . MET A 1 100 ? -24.080 2.127 26.405 1.00 68.44 100 MET A CA 1
ATOM 728 C C . MET A 1 100 ? -24.441 0.862 27.191 1.00 68.44 100 MET A C 1
ATOM 730 O O . MET A 1 100 ? -25.482 0.824 27.849 1.00 68.44 100 MET A O 1
ATOM 734 N N . LEU A 1 101 ? -23.580 -0.158 27.164 1.00 72.00 101 LEU A N 1
ATOM 735 C CA . LEU A 1 101 ? -23.757 -1.378 27.956 1.00 72.00 101 LEU A CA 1
ATOM 736 C C . LEU A 1 101 ? -23.718 -1.093 29.455 1.00 72.00 101 LEU A C 1
ATOM 738 O O . LEU A 1 101 ? -24.604 -1.537 30.183 1.00 72.00 101 LEU A O 1
ATOM 742 N N . THR A 1 102 ? -22.736 -0.311 29.899 1.00 76.44 102 THR A N 1
ATOM 743 C CA . THR A 1 102 ? -22.566 0.032 31.316 1.00 76.44 102 THR A CA 1
ATOM 744 C C . THR A 1 102 ? -23.757 0.835 31.837 1.00 76.44 102 THR A C 1
ATOM 746 O O . THR A 1 102 ? -24.292 0.530 32.902 1.00 76.44 102 THR A O 1
ATOM 749 N N . ARG A 1 103 ? -24.252 1.810 31.062 1.00 70.19 103 ARG A N 1
ATOM 750 C CA . ARG A 1 103 ? -25.453 2.589 31.411 1.00 70.19 103 ARG A CA 1
ATOM 751 C C . ARG A 1 103 ? -26.696 1.712 31.520 1.00 70.19 103 ARG A C 1
ATOM 753 O O . ARG A 1 103 ? -27.489 1.891 32.440 1.00 70.19 103 ARG A O 1
ATOM 760 N N . LYS A 1 104 ? -26.849 0.746 30.611 1.00 72.12 104 LYS A N 1
ATOM 761 C CA . LYS A 1 104 ? -27.990 -0.173 30.620 1.00 72.12 104 LYS A CA 1
ATOM 762 C C . LYS A 1 104 ? -27.930 -1.172 31.779 1.00 72.12 104 LYS A C 1
ATOM 764 O O . LYS A 1 104 ? -28.963 -1.507 32.341 1.00 72.12 104 LYS A O 1
ATOM 769 N N . TRP A 1 105 ? -26.737 -1.625 32.160 1.00 74.19 105 TRP A N 1
ATOM 770 C CA . TRP A 1 105 ? -26.553 -2.496 33.323 1.00 74.19 105 TRP A CA 1
ATOM 771 C C . TRP A 1 105 ? -26.862 -1.747 34.623 1.00 74.19 105 TRP A C 1
ATOM 773 O O . TRP A 1 105 ? -27.619 -2.238 35.456 1.00 74.19 105 TRP A O 1
ATOM 783 N N . LYS A 1 106 ? -26.383 -0.500 34.731 1.00 70.88 106 LYS A N 1
ATOM 784 C CA . LYS A 1 106 ? -26.644 0.368 35.883 1.00 70.88 106 LYS A CA 1
ATOM 785 C C . LYS A 1 106 ? -28.136 0.651 36.081 1.00 70.88 106 LYS A C 1
ATOM 787 O O . LYS A 1 106 ? -28.605 0.648 37.214 1.00 70.88 106 LYS A O 1
ATOM 792 N N . SER A 1 107 ? -28.898 0.852 35.001 1.00 68.81 107 SER A N 1
ATOM 793 C CA . SER A 1 107 ? -30.344 1.078 35.126 1.00 68.81 107 SER A CA 1
ATOM 794 C C . SER A 1 107 ? -31.093 -0.162 35.616 1.00 68.81 107 SER A C 1
ATOM 796 O O . SER A 1 107 ? -32.070 -0.009 36.341 1.00 68.81 107 SER A O 1
ATOM 798 N N . LEU A 1 108 ? -30.641 -1.368 35.244 1.00 69.94 108 LEU A N 1
ATOM 799 C CA . LEU A 1 108 ? -31.243 -2.642 35.658 1.00 69.94 108 LEU A CA 1
ATOM 800 C C . LEU A 1 108 ? -30.965 -2.961 37.130 1.00 69.94 108 LEU A C 1
ATOM 802 O O . LEU A 1 108 ? -31.854 -3.443 37.824 1.00 69.94 108 LEU A O 1
ATOM 806 N N . THR A 1 109 ?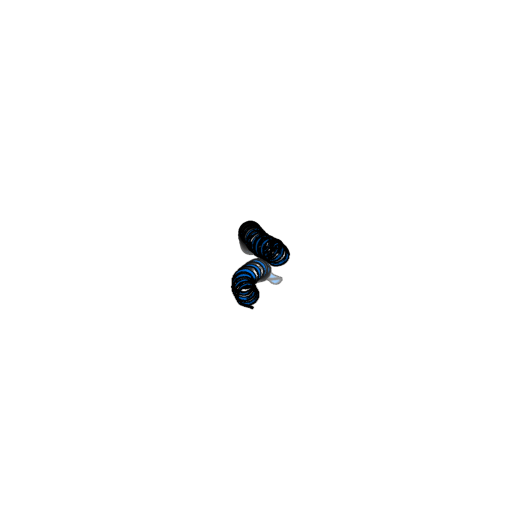 -29.772 -2.638 37.634 1.00 67.56 109 THR A N 1
ATOM 807 C CA . THR A 1 109 ? -29.481 -2.765 39.069 1.00 67.56 109 THR A CA 1
ATOM 808 C C . THR A 1 109 ? -30.283 -1.780 39.910 1.00 67.56 109 THR A C 1
ATOM 810 O O . THR A 1 109 ? -30.809 -2.159 40.947 1.00 67.56 109 THR A O 1
ATOM 813 N N . THR A 1 110 ? -30.473 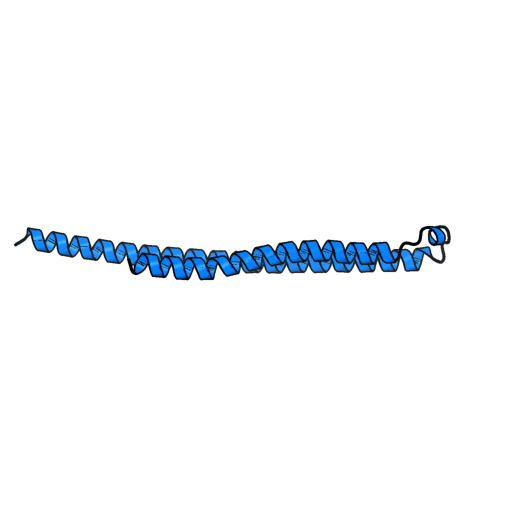-0.545 39.434 1.00 67.19 110 THR A N 1
ATOM 814 C CA . THR A 1 110 ? -31.303 0.446 40.139 1.00 67.19 110 THR A CA 1
ATOM 815 C C . THR A 1 110 ? -32.784 0.053 40.177 1.00 67.19 110 THR A C 1
ATOM 817 O O . THR A 1 110 ? -33.457 0.337 41.161 1.00 67.19 110 THR A O 1
ATOM 820 N N . THR A 1 111 ? -33.296 -0.636 39.150 1.00 66.94 111 THR A N 1
ATOM 821 C CA . THR A 1 111 ? -34.680 -1.148 39.165 1.00 66.94 111 THR A CA 1
ATOM 822 C C . THR A 1 111 ? -34.834 -2.412 40.013 1.00 66.94 111 THR A C 1
ATOM 824 O O . THR A 1 111 ? -35.867 -2.580 40.654 1.00 66.94 111 THR A O 1
ATOM 827 N N . ALA A 1 112 ? -33.820 -3.282 40.064 1.00 62.97 112 ALA A N 1
ATOM 828 C CA . ALA A 1 112 ? -33.841 -4.478 40.909 1.00 62.97 112 ALA A CA 1
ATOM 829 C C . ALA A 1 112 ? -33.810 -4.138 42.412 1.00 62.97 112 ALA A C 1
ATOM 831 O O . ALA A 1 112 ? -34.533 -4.750 43.191 1.00 62.97 112 ALA A O 1
ATOM 832 N N . GLU A 1 113 ? -33.035 -3.126 42.808 1.00 61.09 113 GLU A N 1
ATOM 833 C CA . GLU A 1 113 ? -32.919 -2.691 44.208 1.00 61.09 113 GLU A CA 1
ATOM 834 C C . GLU A 1 113 ? -34.175 -1.954 44.706 1.00 61.09 113 GLU A C 1
ATOM 836 O O . GLU A 1 113 ? -34.549 -2.068 45.870 1.00 61.09 113 GLU A O 1
ATOM 841 N N . GLN A 1 114 ? -34.900 -1.272 43.812 1.00 58.75 114 GLN A N 1
ATOM 842 C CA . GLN A 1 114 ? -36.208 -0.686 44.130 1.00 58.75 114 GLN A CA 1
ATOM 843 C C . GLN A 1 114 ? -37.325 -1.734 44.257 1.00 58.75 114 GLN A C 1
ATOM 845 O O . GLN A 1 114 ? -38.287 -1.494 44.977 1.00 58.75 114 GLN A O 1
ATOM 850 N N . SER A 1 115 ? -37.200 -2.892 43.599 1.00 55.81 115 SER A N 1
ATOM 851 C CA . SER A 1 115 ? -38.209 -3.960 43.637 1.00 55.81 115 SER A CA 1
ATOM 852 C C . SER A 1 115 ? -38.104 -4.883 44.856 1.00 55.81 115 SER A C 1
ATOM 854 O O . SER A 1 115 ? -39.060 -5.604 45.118 1.00 55.81 115 SER A O 1
ATOM 856 N N . SER A 1 116 ? -36.977 -4.912 45.580 1.00 54.44 116 SER A N 1
ATOM 857 C CA . SER A 1 116 ? -36.839 -5.707 46.816 1.00 54.44 116 SER A CA 1
ATOM 858 C C . SER A 1 116 ? -37.144 -4.914 48.092 1.00 54.44 116 SER A C 1
ATOM 860 O O . SER A 1 116 ? -37.083 -5.478 49.181 1.00 54.44 116 SER A O 1
ATOM 862 N N . ALA A 1 117 ? -37.409 -3.610 47.972 1.00 55.62 117 ALA A N 1
ATOM 863 C CA . ALA A 1 117 ? -37.747 -2.717 49.082 1.00 55.62 117 ALA A CA 1
ATOM 864 C C . ALA A 1 117 ? -39.268 -2.503 49.256 1.00 55.62 117 ALA A C 1
ATOM 866 O O . ALA A 1 117 ? -39.680 -1.745 50.133 1.00 55.62 117 ALA A O 1
ATOM 867 N N . THR A 1 118 ? -40.088 -3.165 48.434 1.00 45.97 118 THR A N 1
ATOM 868 C CA . THR A 1 118 ? -41.560 -3.204 48.487 1.00 45.97 118 THR A CA 1
ATOM 869 C C . THR A 1 118 ? -42.027 -4.639 48.624 1.00 45.97 118 THR A C 1
ATOM 871 O O . THR A 1 118 ? -42.933 -4.886 49.445 1.00 45.97 118 THR A O 1
#

Sequence (118 aa):
MLAEALKSKLFSRIAVVRQFAAALVVLGLVGTVIGFIIALSGVTAEDAGDVSTVRPMISTLISGMSVALYTTLVGALLGLWLTINYRILSTGTATLYSEMLTRKWKSLTTTAEQSSAT